Protein AF-A0A0U2J2P8-F1 (afdb_monomer_lite)

Sequence (147 aa):
MSFFNLRGVLIMSKYKKKYKPKTNEERLEEIRTLTGRAKDELKRSVQSSTDIMDYLEFMSKFHKYSYKNQSLIREQYRGTIGAVKSAKQWNKNEGLYIRKGQKAIKIFAPTQYDVYKINGKELSFGQLSKEMQKKAKNNELEELKQK

pLDDT: mean 83.01, std 14.74, range [33.66, 96.62]

Structure (mmCIF, N/CA/C/O backbone):
data_AF-A0A0U2J2P8-F1
#
_entry.id   AF-A0A0U2J2P8-F1
#
loop_
_atom_site.group_PDB
_atom_site.id
_atom_site.type_symbol
_atom_site.label_atom_id
_atom_site.label_alt_id
_atom_site.label_comp_id
_atom_site.label_asym_id
_atom_site.label_entity_id
_atom_site.label_seq_id
_atom_site.pdbx_PDB_ins_code
_atom_site.Cartn_x
_atom_site.Cartn_y
_atom_site.Cartn_z
_atom_site.occupancy
_atom_site.B_iso_or_equiv
_atom_site.auth_seq_id
_atom_site.auth_comp_id
_atom_site.auth_asym_id
_atom_site.auth_atom_id
_atom_site.pdbx_PDB_model_num
ATOM 1 N N . MET A 1 1 ? 17.772 -46.433 -7.323 1.00 33.66 1 MET A N 1
ATOM 2 C CA . MET A 1 1 ? 16.923 -46.253 -6.123 1.00 33.66 1 MET A CA 1
ATOM 3 C C . MET A 1 1 ? 17.475 -45.092 -5.310 1.00 33.66 1 MET A C 1
ATOM 5 O O . MET A 1 1 ? 18.513 -45.247 -4.686 1.00 33.66 1 MET A O 1
ATOM 9 N N . SER A 1 2 ? 16.854 -43.912 -5.395 1.00 37.03 2 SER A N 1
ATOM 10 C CA . SER A 1 2 ? 17.261 -42.742 -4.606 1.00 37.03 2 SER A CA 1
ATOM 11 C C . SER A 1 2 ? 16.432 -42.705 -3.326 1.00 37.03 2 SER A C 1
ATOM 13 O O . SER A 1 2 ? 15.207 -42.580 -3.376 1.00 37.03 2 SER A O 1
ATOM 15 N N . PHE A 1 3 ? 17.091 -42.890 -2.186 1.00 39.59 3 PHE A N 1
ATOM 16 C CA . PHE A 1 3 ? 16.471 -42.822 -0.869 1.00 39.59 3 PHE A CA 1
ATOM 17 C C . PHE A 1 3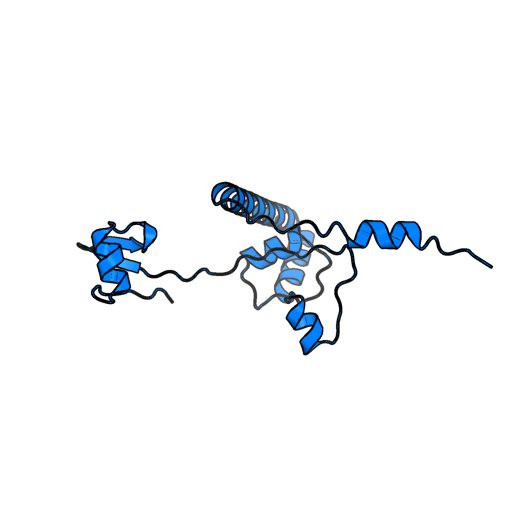 ? 16.126 -41.361 -0.557 1.00 39.59 3 PHE A C 1
ATOM 19 O O . PHE A 1 3 ? 16.971 -40.583 -0.116 1.00 39.59 3 PHE A O 1
ATOM 26 N N . PHE A 1 4 ? 14.870 -40.972 -0.789 1.00 46.16 4 PHE A N 1
ATOM 27 C CA . PHE A 1 4 ? 14.345 -39.700 -0.300 1.00 46.16 4 PHE A CA 1
ATOM 28 C C . PHE A 1 4 ? 14.393 -39.697 1.232 1.00 46.16 4 PHE A C 1
ATOM 30 O O . PHE A 1 4 ? 13.723 -40.481 1.903 1.00 46.16 4 PHE A O 1
ATOM 37 N N . ASN A 1 5 ? 15.212 -38.803 1.784 1.00 41.28 5 ASN A N 1
ATOM 38 C CA . ASN A 1 5 ? 15.406 -38.607 3.214 1.00 41.28 5 ASN A CA 1
ATOM 39 C C . ASN A 1 5 ? 14.124 -38.042 3.867 1.00 41.28 5 ASN A C 1
ATOM 41 O O . ASN A 1 5 ? 13.969 -36.838 4.074 1.00 41.28 5 ASN A O 1
ATOM 45 N N . LEU A 1 6 ? 13.188 -38.939 4.192 1.00 48.72 6 LEU A N 1
ATOM 46 C CA . LEU A 1 6 ? 11.914 -38.660 4.869 1.00 48.72 6 LEU A CA 1
ATOM 47 C C . LEU A 1 6 ? 12.093 -38.088 6.288 1.00 48.72 6 LEU A C 1
ATOM 49 O O . LEU A 1 6 ? 11.187 -37.432 6.804 1.00 48.72 6 LEU A O 1
ATOM 53 N N . ARG A 1 7 ? 13.267 -38.265 6.913 1.00 50.47 7 ARG A N 1
ATOM 54 C CA . ARG A 1 7 ? 13.559 -37.727 8.254 1.00 50.47 7 ARG A CA 1
ATOM 55 C C . ARG A 1 7 ? 13.702 -36.203 8.262 1.00 50.47 7 ARG A C 1
ATOM 57 O O . ARG A 1 7 ? 13.255 -35.569 9.213 1.00 50.47 7 ARG A O 1
ATOM 64 N N . GLY A 1 8 ? 14.241 -35.599 7.200 1.00 43.12 8 GLY A N 1
ATOM 65 C CA . GLY A 1 8 ? 14.370 -34.136 7.100 1.00 43.12 8 GLY A CA 1
ATOM 66 C C . GLY A 1 8 ? 13.030 -33.415 6.898 1.00 43.12 8 GLY A C 1
ATOM 67 O O . GLY A 1 8 ? 12.798 -32.341 7.457 1.00 43.12 8 GLY A O 1
ATOM 68 N N . VAL A 1 9 ? 12.109 -34.032 6.150 1.00 50.75 9 VAL A N 1
ATOM 69 C CA . VAL A 1 9 ? 10.770 -33.477 5.875 1.00 50.75 9 VAL A CA 1
ATOM 70 C C . VAL A 1 9 ? 9.903 -33.465 7.140 1.00 50.75 9 VAL A C 1
ATOM 72 O O . VAL A 1 9 ? 9.176 -32.498 7.382 1.00 50.75 9 VAL A O 1
ATOM 75 N N . LEU A 1 10 ? 10.022 -34.496 7.984 1.00 44.81 10 LEU A N 1
ATOM 76 C CA . LEU A 1 10 ? 9.233 -34.622 9.213 1.00 44.81 10 LEU A CA 1
ATOM 77 C C . LEU A 1 10 ? 9.609 -33.578 10.283 1.00 44.81 10 LEU A C 1
ATOM 79 O O . LEU A 1 10 ? 8.742 -33.134 11.035 1.00 44.81 10 LEU A O 1
ATOM 83 N N . ILE A 1 11 ? 10.877 -33.149 10.333 1.00 49.72 11 ILE A N 1
ATOM 84 C CA . ILE A 1 11 ? 11.360 -32.170 11.322 1.00 49.72 11 ILE A CA 1
ATOM 85 C C . ILE A 1 11 ? 10.875 -30.752 10.978 1.00 49.72 11 ILE A C 1
ATOM 87 O O . ILE A 1 11 ? 10.415 -30.031 11.861 1.00 49.72 11 ILE A O 1
ATOM 91 N N . MET A 1 12 ? 10.876 -30.358 9.698 1.00 47.44 12 MET A N 1
ATOM 92 C CA . MET A 1 12 ? 10.462 -29.005 9.282 1.00 47.44 12 MET A CA 1
ATOM 93 C C . MET A 1 12 ? 8.952 -28.736 9.416 1.00 47.44 12 MET A C 1
ATOM 95 O O . MET A 1 12 ? 8.543 -27.584 9.555 1.00 47.44 12 MET A O 1
ATOM 99 N N . SER A 1 13 ? 8.121 -29.783 9.409 1.00 49.06 13 SER A N 1
ATOM 100 C CA . SER A 1 13 ? 6.662 -29.696 9.590 1.00 49.06 13 SER A CA 1
ATOM 101 C C . SER A 1 13 ? 6.258 -29.199 10.991 1.00 49.06 13 SER A C 1
ATOM 103 O O . SER A 1 13 ? 5.282 -28.460 11.137 1.00 49.06 13 SER A O 1
ATOM 105 N N . LYS A 1 14 ? 7.043 -29.537 12.027 1.00 52.69 14 LYS A N 1
ATOM 106 C CA . LYS A 1 14 ? 6.727 -29.219 13.433 1.00 52.69 14 LYS A CA 1
ATOM 107 C C . LYS A 1 14 ? 7.009 -27.766 13.840 1.00 52.69 14 LYS A C 1
ATOM 109 O O . LYS A 1 14 ? 6.430 -27.298 14.816 1.00 52.69 14 LYS A O 1
ATOM 114 N N . TYR A 1 15 ? 7.825 -27.018 13.093 1.00 57.50 15 TYR A N 1
ATOM 115 C CA . TYR A 1 15 ? 8.225 -25.646 13.446 1.00 57.50 15 TYR A CA 1
ATOM 116 C C . TYR A 1 15 ? 7.504 -24.588 12.602 1.00 57.50 15 TYR A C 1
ATOM 118 O O . TYR A 1 15 ? 8.113 -23.768 11.913 1.00 57.50 15 TYR A O 1
ATOM 126 N N . LYS A 1 16 ? 6.169 -24.568 12.657 1.00 62.41 16 LYS A N 1
ATOM 127 C CA . LYS A 1 16 ? 5.378 -23.492 12.045 1.00 62.41 16 LYS A CA 1
ATOM 128 C C . LYS A 1 16 ? 5.446 -22.254 12.948 1.00 62.41 16 LYS A C 1
ATOM 130 O O . LYS A 1 16 ? 4.711 -22.144 13.925 1.00 62.41 16 LYS A O 1
ATOM 135 N N . LYS A 1 17 ? 6.376 -21.335 12.657 1.00 68.31 17 LYS A N 1
ATOM 136 C CA . LYS A 1 17 ? 6.601 -20.104 13.439 1.00 68.31 17 LYS A CA 1
ATOM 137 C C . LYS A 1 17 ? 5.283 -19.324 13.580 1.00 68.31 17 LYS A C 1
ATOM 139 O O . LYS A 1 17 ? 4.716 -18.878 12.584 1.00 68.31 17 LYS A O 1
ATOM 144 N N . LYS A 1 18 ? 4.782 -19.191 14.814 1.00 77.12 18 LYS A N 1
ATOM 145 C CA . LYS A 1 18 ? 3.535 -18.471 15.119 1.00 77.12 18 LYS A CA 1
ATOM 146 C C . LYS A 1 18 ? 3.692 -16.998 14.724 1.00 77.12 18 LYS A C 1
ATOM 148 O O . LYS A 1 18 ? 4.709 -16.382 15.048 1.00 77.12 18 LYS A O 1
ATOM 153 N N . TYR A 1 19 ? 2.711 -16.449 14.006 1.00 82.25 19 TYR A N 1
ATOM 154 C CA . TYR A 1 19 ? 2.730 -15.046 13.589 1.00 82.25 19 TYR A CA 1
ATOM 155 C C . TYR A 1 19 ? 2.724 -14.139 14.823 1.00 82.25 19 TYR A C 1
ATOM 157 O O . TYR A 1 19 ? 1.845 -14.259 15.677 1.00 82.25 19 TYR A O 1
ATOM 165 N N . LYS A 1 20 ? 3.713 -13.247 14.916 1.00 87.88 20 LYS A N 1
ATOM 166 C CA . LYS A 1 20 ? 3.759 -12.194 15.931 1.00 87.88 20 LYS A CA 1
ATOM 167 C C . LYS A 1 20 ? 3.238 -10.901 15.296 1.00 87.88 20 LYS A C 1
ATOM 169 O O . LYS A 1 20 ? 3.812 -10.480 14.288 1.00 87.88 20 LYS A O 1
ATOM 174 N N . PRO A 1 21 ? 2.155 -10.301 15.818 1.00 88.44 21 PRO A N 1
ATOM 175 C CA . PRO A 1 21 ? 1.678 -9.024 15.311 1.00 88.44 21 PRO A CA 1
ATOM 176 C C . PRO A 1 21 ? 2.704 -7.935 15.624 1.00 88.44 21 PRO A C 1
ATOM 178 O O . PRO A 1 21 ? 3.334 -7.955 16.678 1.00 88.44 21 PRO A O 1
ATOM 181 N N . LYS A 1 22 ? 2.851 -6.984 14.702 1.00 89.75 22 LYS A N 1
ATOM 182 C CA . LYS A 1 22 ? 3.726 -5.824 14.889 1.00 89.75 22 LYS A CA 1
ATOM 183 C C . LYS A 1 22 ? 3.188 -4.885 15.965 1.00 89.75 22 LYS A C 1
ATOM 185 O O . LYS A 1 22 ? 1.967 -4.795 16.151 1.00 89.75 22 LYS A O 1
ATOM 190 N N . THR A 1 23 ? 4.079 -4.156 16.624 1.00 94.38 23 THR A N 1
ATOM 191 C CA . THR A 1 23 ? 3.714 -3.038 17.503 1.00 94.38 23 THR A CA 1
ATOM 192 C C . THR A 1 23 ? 3.281 -1.819 16.680 1.00 94.38 23 THR A C 1
ATOM 194 O O . THR A 1 23 ? 3.438 -1.776 15.456 1.00 94.38 23 THR A O 1
ATOM 197 N N . ASN A 1 24 ? 2.688 -0.816 17.330 1.00 90.31 24 ASN A N 1
ATOM 198 C CA . ASN A 1 24 ? 2.297 0.421 16.645 1.00 90.31 24 ASN A CA 1
ATOM 199 C C . ASN A 1 24 ? 3.514 1.212 16.147 1.00 90.31 24 ASN A C 1
ATOM 201 O O . ASN A 1 24 ? 3.471 1.757 15.048 1.00 90.31 24 ASN A O 1
ATOM 205 N N . GLU A 1 25 ? 4.606 1.207 16.909 1.00 93.50 25 GLU A N 1
ATOM 206 C CA . GLU A 1 25 ? 5.872 1.844 16.536 1.00 93.50 25 GLU A CA 1
ATOM 207 C C . GLU A 1 25 ? 6.494 1.174 15.308 1.00 93.50 25 GLU A C 1
ATOM 209 O O . GLU A 1 25 ? 6.829 1.851 14.339 1.00 93.50 25 GLU A O 1
ATOM 214 N N . GLU A 1 26 ? 6.545 -0.162 15.283 1.00 94.94 26 GLU A N 1
ATOM 215 C CA . GLU A 1 26 ? 7.041 -0.920 14.128 1.00 94.94 26 GLU A CA 1
ATOM 216 C C . GLU A 1 26 ? 6.204 -0.668 12.866 1.00 94.94 26 GLU A C 1
ATOM 218 O O . GLU A 1 26 ? 6.746 -0.567 11.764 1.00 94.94 26 GLU A O 1
ATOM 223 N N . ARG A 1 27 ? 4.873 -0.558 13.006 1.00 91.75 27 ARG A N 1
ATOM 224 C CA . ARG A 1 27 ? 3.990 -0.199 11.883 1.00 91.75 27 ARG A CA 1
ATOM 225 C C . ARG A 1 27 ? 4.266 1.214 11.384 1.00 91.75 27 ARG A C 1
ATOM 227 O O . ARG A 1 27 ? 4.300 1.425 10.174 1.00 91.75 27 ARG A O 1
ATOM 234 N N . LEU A 1 28 ? 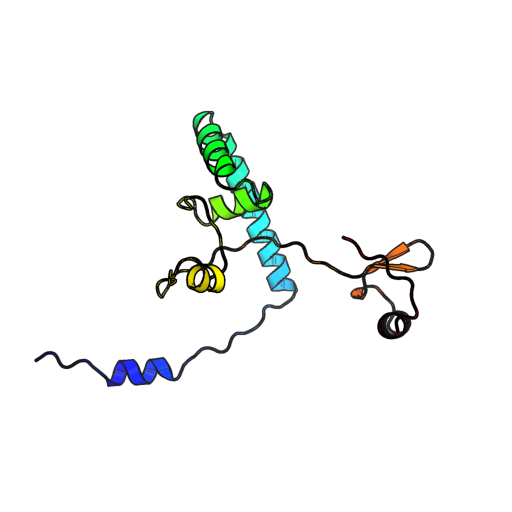4.443 2.173 12.291 1.00 93.50 28 LEU A N 1
ATOM 235 C CA . LEU A 1 28 ? 4.721 3.560 11.928 1.00 93.50 28 LEU A CA 1
ATOM 236 C C . LEU A 1 28 ? 6.053 3.672 11.180 1.00 93.50 28 LEU A C 1
ATOM 238 O O . LEU A 1 28 ? 6.120 4.329 10.142 1.00 93.50 28 LEU A O 1
ATOM 242 N N . GLU A 1 29 ? 7.084 2.986 11.665 1.00 96.25 29 GLU A N 1
ATOM 243 C CA . GLU A 1 29 ? 8.397 2.979 11.027 1.00 96.25 29 GLU A CA 1
ATOM 244 C C . GLU A 1 29 ? 8.371 2.298 9.654 1.00 96.25 29 GLU A C 1
ATOM 246 O O . GLU A 1 29 ? 8.959 2.781 8.684 1.00 96.25 29 GLU A O 1
ATOM 251 N N . GLU A 1 30 ? 7.595 1.224 9.516 1.00 94.44 30 GLU A N 1
ATOM 252 C CA . GLU A 1 30 ? 7.343 0.600 8.222 1.00 94.44 30 GLU A CA 1
ATOM 253 C C . GLU A 1 30 ? 6.636 1.554 7.251 1.00 94.44 30 GLU A C 1
ATOM 255 O O . GLU A 1 30 ? 7.049 1.658 6.096 1.00 94.44 30 GLU A O 1
ATOM 260 N N . ILE A 1 31 ? 5.609 2.283 7.700 1.00 94.44 31 ILE A N 1
ATOM 261 C CA . ILE A 1 31 ? 4.915 3.278 6.870 1.00 94.44 31 ILE A CA 1
ATOM 262 C C . ILE A 1 31 ? 5.888 4.371 6.421 1.00 94.44 31 ILE A C 1
ATOM 264 O O . ILE A 1 31 ? 5.903 4.722 5.237 1.00 94.44 31 ILE A O 1
ATOM 268 N N . ARG A 1 32 ? 6.725 4.883 7.332 1.00 95.75 32 ARG A N 1
ATOM 269 C CA . ARG A 1 32 ? 7.755 5.885 7.016 1.00 95.75 32 ARG A CA 1
ATOM 270 C C . ARG A 1 32 ? 8.734 5.363 5.974 1.00 95.75 32 ARG A C 1
ATOM 272 O O . ARG A 1 32 ? 8.951 6.028 4.962 1.00 95.75 32 ARG A O 1
ATOM 279 N N . THR A 1 33 ? 9.236 4.147 6.169 1.00 96.62 33 THR A N 1
ATOM 280 C CA . THR A 1 33 ? 10.159 3.485 5.241 1.00 96.62 33 THR A CA 1
ATOM 281 C C . THR A 1 33 ? 9.539 3.321 3.852 1.00 96.62 33 THR A C 1
ATOM 283 O O . THR A 1 33 ? 10.151 3.697 2.853 1.00 96.62 33 THR A O 1
ATOM 286 N N . LEU A 1 34 ? 8.313 2.792 3.765 1.00 96.00 34 LEU A N 1
ATOM 287 C CA . LEU A 1 34 ? 7.616 2.596 2.488 1.00 96.00 34 LEU A CA 1
ATOM 288 C C . LEU A 1 34 ? 7.343 3.925 1.781 1.00 96.00 34 LEU A C 1
ATOM 290 O O . LEU A 1 34 ? 7.486 4.028 0.565 1.00 96.00 34 LEU A O 1
ATOM 294 N N . THR A 1 35 ? 6.987 4.955 2.547 1.00 95.44 35 THR A N 1
ATOM 295 C CA . THR A 1 35 ? 6.766 6.302 2.014 1.00 95.44 35 THR A CA 1
ATOM 296 C C . THR A 1 35 ? 8.061 6.901 1.469 1.00 95.44 35 THR A C 1
ATOM 298 O O . THR A 1 35 ? 8.044 7.501 0.397 1.00 95.44 35 THR A O 1
ATOM 301 N N . GLY A 1 36 ? 9.183 6.729 2.176 1.00 96.00 36 GLY A N 1
ATOM 302 C CA . GLY A 1 36 ? 10.504 7.161 1.717 1.00 96.00 36 GLY A CA 1
ATOM 303 C C . GLY A 1 36 ? 10.889 6.501 0.396 1.00 96.00 36 GLY A C 1
ATOM 304 O O . GLY A 1 36 ? 11.160 7.191 -0.581 1.00 96.00 36 GLY A O 1
ATOM 305 N N . ARG A 1 37 ? 10.771 5.173 0.322 1.00 93.88 37 ARG A N 1
ATOM 306 C CA . ARG A 1 37 ? 11.051 4.401 -0.897 1.00 93.88 37 ARG A CA 1
ATOM 307 C C . ARG A 1 37 ? 10.209 4.834 -2.094 1.00 93.88 37 ARG A C 1
ATOM 309 O O . ARG A 1 37 ? 10.745 5.041 -3.178 1.00 93.88 37 ARG A O 1
ATOM 316 N N . ALA A 1 38 ? 8.907 5.041 -1.891 1.00 93.69 38 ALA A N 1
ATOM 317 C CA . ALA A 1 38 ? 8.023 5.530 -2.946 1.00 93.69 38 ALA A CA 1
ATOM 318 C C . ALA A 1 38 ? 8.447 6.920 -3.465 1.00 93.69 38 ALA A C 1
ATOM 320 O O . ALA A 1 38 ? 8.393 7.171 -4.668 1.00 93.69 38 ALA A O 1
ATOM 321 N N . LYS A 1 39 ? 8.904 7.816 -2.576 1.00 94.62 39 LYS A N 1
ATOM 322 C CA . LYS A 1 39 ? 9.446 9.131 -2.965 1.00 94.62 39 LYS A CA 1
ATOM 323 C C . LYS A 1 39 ? 10.761 9.009 -3.730 1.00 94.62 39 LYS A C 1
ATOM 325 O O . LYS A 1 39 ? 10.963 9.739 -4.695 1.00 94.62 39 LYS A O 1
ATOM 330 N N . ASP A 1 40 ? 11.645 8.113 -3.311 1.00 93.81 40 ASP A N 1
ATOM 331 C CA . ASP A 1 40 ? 12.923 7.901 -3.991 1.00 93.81 40 ASP A CA 1
ATOM 332 C C . ASP A 1 40 ? 12.721 7.334 -5.396 1.00 93.81 40 ASP A C 1
ATOM 334 O O . ASP A 1 40 ? 13.385 7.767 -6.336 1.00 93.81 40 ASP A O 1
ATOM 338 N N . GLU A 1 41 ? 11.760 6.427 -5.573 1.00 92.06 41 GLU A N 1
ATOM 339 C CA . GLU A 1 41 ? 11.390 5.937 -6.900 1.00 92.06 41 GLU A CA 1
ATOM 340 C C . GLU A 1 41 ? 10.852 7.055 -7.793 1.00 92.06 41 GLU A C 1
ATOM 342 O O . GLU A 1 41 ? 11.232 7.135 -8.962 1.00 92.06 41 GLU A O 1
ATOM 347 N N . LEU A 1 42 ? 10.033 7.959 -7.248 1.00 91.62 42 LEU A N 1
ATOM 348 C CA . LEU A 1 42 ? 9.560 9.123 -7.993 1.00 91.62 42 LEU A CA 1
ATOM 349 C C . LEU A 1 42 ? 10.728 10.007 -8.449 1.00 91.62 42 LEU A C 1
ATOM 351 O O . LEU A 1 42 ? 10.774 10.385 -9.612 1.00 91.62 42 LEU A O 1
ATOM 355 N N . LYS A 1 43 ? 11.697 10.286 -7.566 1.00 93.44 43 LYS A N 1
ATOM 356 C CA . LYS A 1 43 ? 12.891 11.077 -7.911 1.00 93.44 43 LYS A CA 1
ATOM 357 C C . LYS A 1 43 ? 13.706 10.440 -9.034 1.00 93.44 43 LYS A C 1
ATOM 359 O O . LYS A 1 43 ? 14.161 11.156 -9.916 1.00 93.44 43 LYS A O 1
ATOM 364 N N . ARG A 1 44 ? 13.886 9.115 -9.012 1.00 91.44 44 ARG A N 1
ATOM 365 C CA . ARG A 1 44 ? 14.594 8.379 -10.078 1.00 91.44 44 ARG A CA 1
ATOM 366 C C . ARG A 1 44 ? 13.833 8.421 -11.400 1.00 91.44 44 ARG A C 1
ATOM 368 O O . ARG A 1 44 ? 14.435 8.552 -12.451 1.00 91.44 44 ARG A O 1
ATOM 375 N N . SER A 1 45 ? 12.509 8.354 -11.331 1.00 89.38 45 SER A N 1
ATOM 376 C CA . SER A 1 45 ? 11.629 8.290 -12.501 1.00 89.38 45 SER A CA 1
ATOM 377 C C . SER A 1 45 ? 11.496 9.614 -13.264 1.00 89.38 45 SER A C 1
ATOM 379 O O . SER A 1 45 ? 10.836 9.651 -14.293 1.00 89.38 45 SER A O 1
ATOM 381 N N . VAL A 1 46 ? 12.083 10.707 -12.763 1.00 91.00 46 VAL A N 1
ATOM 382 C CA . VAL A 1 46 ? 12.012 12.042 -13.386 1.00 91.00 46 VAL A CA 1
ATOM 383 C C . VAL A 1 46 ? 13.384 12.600 -13.777 1.00 91.00 46 VAL A C 1
ATOM 385 O O . VAL A 1 46 ? 13.508 13.796 -14.022 1.00 91.00 46 VAL A O 1
ATOM 388 N N . GLN A 1 47 ? 14.426 11.761 -13.810 1.00 93.75 47 GLN A N 1
ATOM 389 C CA . GLN A 1 47 ? 15.796 12.204 -14.108 1.00 93.75 47 GLN A CA 1
ATOM 390 C C . GLN A 1 47 ? 16.042 12.457 -15.599 1.00 93.75 47 GLN A C 1
ATOM 392 O O . GLN A 1 47 ? 16.846 13.320 -15.945 1.00 93.75 47 GLN A O 1
ATOM 397 N N . SER A 1 48 ? 15.350 11.737 -16.481 1.00 95.75 48 SER A N 1
ATOM 398 C CA . SER A 1 48 ? 15.493 11.861 -17.931 1.00 95.75 48 SER A CA 1
ATOM 399 C C . SER A 1 48 ? 14.152 11.689 -18.646 1.00 95.75 48 SER A C 1
ATOM 401 O O . SER A 1 48 ? 13.193 11.158 -18.084 1.00 95.75 48 SER A O 1
ATOM 403 N N . SER A 1 49 ? 14.080 12.103 -19.914 1.00 94.12 49 SER A N 1
ATOM 404 C CA . SER A 1 49 ? 12.874 11.908 -20.731 1.00 94.12 49 SER A CA 1
ATOM 405 C C . SER A 1 49 ? 12.503 10.429 -20.887 1.00 94.12 49 SER A C 1
ATOM 407 O O . SER A 1 49 ? 11.319 10.108 -20.957 1.00 94.12 49 SER A O 1
ATOM 409 N N . THR A 1 50 ? 13.491 9.533 -20.939 1.00 94.50 50 THR A N 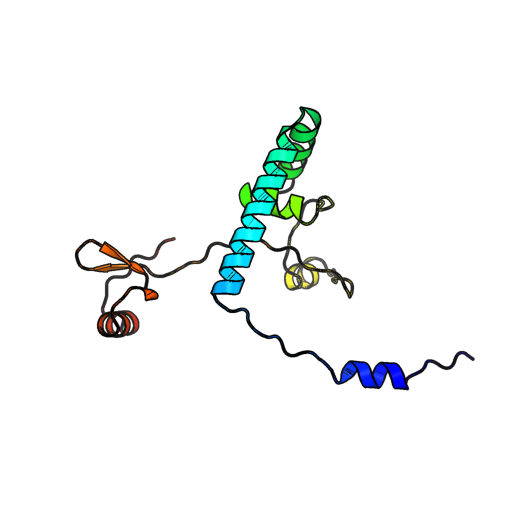1
ATOM 410 C CA . THR A 1 50 ? 13.266 8.084 -21.020 1.00 94.50 50 THR A CA 1
ATOM 411 C C . THR A 1 50 ? 12.701 7.541 -19.713 1.00 94.50 50 THR A C 1
ATOM 413 O O . THR A 1 50 ? 11.713 6.817 -19.742 1.00 94.50 50 THR A O 1
ATOM 416 N N . ASP A 1 51 ? 13.234 7.971 -18.563 1.00 92.06 51 ASP A N 1
ATOM 417 C CA . ASP A 1 51 ? 12.718 7.546 -17.253 1.00 92.06 51 ASP A CA 1
ATOM 418 C C . ASP A 1 51 ? 11.269 7.992 -17.040 1.00 92.06 51 ASP A C 1
ATOM 420 O O . ASP A 1 51 ? 10.448 7.236 -16.511 1.00 92.06 51 ASP A O 1
ATOM 424 N N . ILE A 1 52 ? 10.951 9.213 -17.483 1.00 94.00 52 ILE A N 1
ATOM 425 C CA . ILE A 1 52 ? 9.595 9.761 -17.425 1.00 94.00 52 ILE A CA 1
ATOM 426 C C . ILE A 1 52 ? 8.662 8.923 -18.296 1.00 94.00 52 ILE A C 1
ATOM 428 O O . ILE A 1 52 ? 7.581 8.553 -17.838 1.00 94.00 52 ILE A O 1
ATOM 432 N N . MET A 1 53 ? 9.074 8.594 -19.522 1.00 94.25 53 MET A N 1
ATOM 433 C CA . MET A 1 53 ? 8.266 7.782 -20.430 1.00 94.25 53 MET A CA 1
ATOM 434 C C . MET A 1 53 ? 7.998 6.389 -19.846 1.00 94.25 53 MET A C 1
ATOM 436 O O . MET A 1 53 ? 6.841 5.978 -19.759 1.00 94.25 53 MET A O 1
ATOM 440 N N . ASP A 1 54 ? 9.034 5.714 -19.344 1.00 91.38 54 ASP A N 1
A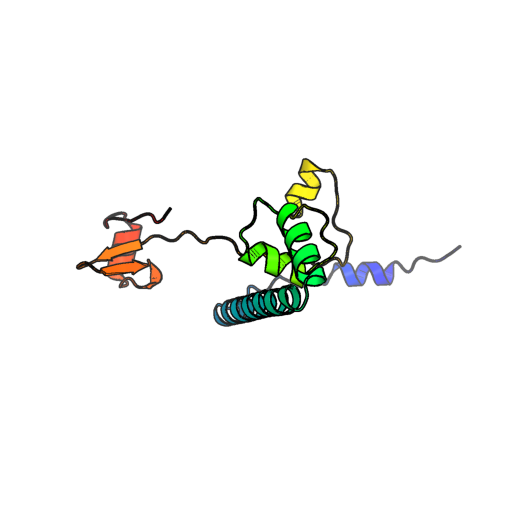TOM 441 C CA . ASP A 1 54 ? 8.921 4.401 -18.699 1.00 91.38 54 ASP A CA 1
ATOM 442 C C . ASP A 1 54 ? 8.000 4.438 -17.471 1.00 91.38 54 ASP A C 1
ATOM 444 O O . ASP A 1 54 ? 7.279 3.482 -17.161 1.00 91.38 54 ASP A O 1
ATOM 448 N N . TYR A 1 55 ? 8.035 5.537 -16.717 1.00 91.94 55 TYR A N 1
ATOM 449 C CA . TYR A 1 55 ? 7.175 5.722 -15.558 1.00 91.94 55 TYR A CA 1
ATOM 450 C C . TYR A 1 55 ? 5.719 5.966 -15.954 1.00 91.94 55 TYR A C 1
ATOM 452 O O . TYR A 1 55 ? 4.823 5.343 -15.383 1.00 91.94 55 TYR A O 1
ATOM 460 N N . LEU A 1 56 ? 5.468 6.810 -16.956 1.00 92.19 56 LEU A N 1
ATOM 461 C CA . LEU A 1 56 ? 4.126 7.051 -17.487 1.00 92.19 56 LEU A CA 1
ATOM 462 C C . LEU A 1 56 ? 3.525 5.782 -18.099 1.00 92.19 56 LEU A C 1
ATOM 464 O O . LEU A 1 56 ? 2.357 5.473 -17.848 1.00 92.19 56 LEU A O 1
ATOM 468 N N . GLU A 1 57 ? 4.326 4.995 -18.821 1.00 91.06 57 GLU A N 1
ATOM 469 C CA . GLU A 1 57 ? 3.897 3.700 -19.345 1.00 91.06 57 GLU A CA 1
ATOM 470 C C . GLU A 1 57 ? 3.486 2.764 -18.202 1.00 91.06 57 GLU A C 1
ATOM 472 O O . GLU A 1 57 ? 2.426 2.133 -18.255 1.00 91.06 57 GLU A O 1
ATOM 477 N N . PHE A 1 58 ? 4.265 2.718 -17.119 1.00 91.69 58 PHE A N 1
ATOM 478 C CA . PHE A 1 58 ? 3.890 1.966 -15.926 1.00 91.69 58 PHE A CA 1
ATOM 479 C C . PHE A 1 58 ? 2.576 2.477 -15.310 1.00 91.69 58 PHE A C 1
ATOM 481 O O . PHE A 1 58 ? 1.683 1.677 -15.025 1.00 91.69 58 PHE A O 1
ATOM 488 N N . MET A 1 59 ? 2.419 3.792 -15.128 1.00 90.56 59 MET A N 1
ATOM 489 C CA . MET A 1 59 ? 1.204 4.380 -14.546 1.00 90.56 59 MET A CA 1
ATOM 490 C C . MET A 1 59 ? -0.047 4.049 -15.370 1.00 90.56 59 MET A C 1
ATOM 492 O O . MET A 1 59 ? -1.099 3.765 -14.789 1.00 90.56 59 MET A O 1
ATOM 496 N N . SER A 1 60 ? 0.073 3.999 -16.702 1.00 90.62 60 SER A N 1
ATOM 497 C CA . SER A 1 60 ? -1.034 3.654 -17.606 1.00 90.62 60 SER A CA 1
ATOM 498 C C . SER A 1 60 ? -1.628 2.262 -17.324 1.00 90.62 60 SER A C 1
ATOM 500 O O . SER A 1 60 ? -2.844 2.065 -17.395 1.00 90.62 60 SER A O 1
ATOM 502 N N . LYS A 1 61 ? -0.793 1.305 -16.892 1.00 89.31 61 LYS A N 1
ATOM 503 C CA . LYS A 1 61 ? -1.195 -0.077 -16.576 1.00 89.31 61 LYS A CA 1
ATOM 504 C C . LYS A 1 61 ? -1.952 -0.181 -15.244 1.00 89.31 61 LYS A C 1
ATOM 506 O O . LYS A 1 61 ? -2.725 -1.116 -15.049 1.00 89.31 61 LYS A O 1
ATOM 511 N N . PHE A 1 62 ? -1.787 0.784 -14.333 1.00 89.25 62 PHE A N 1
ATOM 512 C CA . PHE A 1 62 ? -2.325 0.753 -12.963 1.00 89.25 62 PHE A CA 1
ATOM 513 C C . PHE A 1 62 ? -3.349 1.862 -12.671 1.00 89.25 62 PHE A C 1
ATOM 515 O O . PHE A 1 62 ? -3.388 2.401 -11.564 1.00 89.25 62 PHE A O 1
ATOM 522 N N . HIS A 1 63 ? -4.237 2.163 -13.621 1.00 84.31 63 HIS A N 1
ATOM 523 C CA . HIS A 1 63 ? -5.222 3.257 -13.538 1.00 84.31 63 HIS A CA 1
ATOM 524 C C . HIS A 1 63 ? -6.179 3.216 -12.323 1.00 84.31 63 HIS A C 1
ATOM 526 O O . HIS A 1 63 ? -6.758 4.237 -11.969 1.00 84.31 63 HIS A O 1
ATOM 532 N N . LYS A 1 64 ? -6.349 2.064 -11.656 1.00 89.00 64 LYS A N 1
ATOM 533 C CA . LYS A 1 64 ? -7.197 1.923 -10.448 1.00 89.00 64 LYS A CA 1
ATOM 534 C C . LYS A 1 64 ? -6.484 2.255 -9.135 1.00 89.00 64 LYS A C 1
ATOM 536 O O . LYS A 1 64 ? -7.119 2.269 -8.083 1.00 89.00 64 LYS A O 1
ATOM 541 N N . TYR A 1 65 ? -5.173 2.466 -9.172 1.00 90.62 65 TYR A N 1
ATOM 542 C CA . TYR A 1 65 ? -4.376 2.780 -7.992 1.00 90.62 65 TYR A CA 1
ATOM 543 C C . TYR A 1 65 ? -4.020 4.259 -7.950 1.00 90.62 65 TYR A C 1
ATOM 545 O O . TYR A 1 65 ? -3.810 4.890 -8.980 1.00 90.62 65 TYR A O 1
ATOM 553 N N . SER A 1 66 ? -3.907 4.809 -6.741 1.00 91.38 66 SER A N 1
ATOM 554 C CA . SER A 1 66 ? -3.389 6.164 -6.553 1.00 91.38 66 SER A CA 1
ATOM 555 C C . SER A 1 66 ? -1.933 6.255 -7.010 1.00 91.38 66 SER A C 1
ATOM 557 O O . SER A 1 66 ? -1.186 5.281 -6.901 1.00 91.38 66 SER A O 1
ATOM 559 N N . TYR A 1 67 ? -1.497 7.443 -7.428 1.00 89.50 67 TYR A N 1
ATOM 560 C CA . TYR A 1 67 ? -0.107 7.688 -7.830 1.00 89.50 67 TYR A CA 1
ATOM 561 C C . TYR A 1 67 ? 0.903 7.237 -6.758 1.00 89.50 67 TYR A C 1
ATOM 563 O O . TYR A 1 67 ? 1.908 6.614 -7.077 1.00 89.50 67 TYR A O 1
ATOM 571 N N . LYS A 1 68 ? 0.593 7.450 -5.467 1.00 91.56 68 LYS A N 1
ATOM 572 C CA . LYS A 1 68 ? 1.428 6.993 -4.340 1.00 91.56 68 LYS A CA 1
ATOM 573 C C . LYS A 1 68 ? 1.600 5.474 -4.344 1.00 91.56 68 LYS A C 1
ATOM 575 O O . LYS A 1 68 ? 2.705 4.972 -4.154 1.00 91.56 68 LYS A O 1
ATOM 580 N N . ASN A 1 69 ? 0.504 4.744 -4.553 1.00 93.75 69 ASN A N 1
ATOM 581 C CA . ASN A 1 69 ? 0.533 3.288 -4.630 1.00 93.75 69 ASN A CA 1
ATOM 582 C C . ASN A 1 69 ? 1.221 2.805 -5.907 1.00 93.75 69 ASN A C 1
ATOM 584 O O . ASN A 1 69 ? 1.952 1.827 -5.844 1.00 93.75 69 ASN A O 1
ATOM 588 N N . GLN A 1 70 ? 1.052 3.495 -7.035 1.00 93.19 70 GLN A N 1
ATOM 589 C CA . GLN A 1 70 ? 1.767 3.179 -8.272 1.00 93.19 70 GLN A CA 1
ATOM 590 C C . GLN A 1 70 ? 3.287 3.291 -8.076 1.00 93.19 70 GLN A C 1
ATOM 592 O O . GLN A 1 70 ? 3.997 2.324 -8.350 1.00 93.19 70 GLN A O 1
ATOM 597 N N . SER A 1 71 ? 3.790 4.395 -7.506 1.00 93.12 71 SER A N 1
ATOM 598 C CA . SER A 1 71 ? 5.225 4.546 -7.213 1.00 93.12 71 SER A CA 1
ATOM 599 C C . SER A 1 71 ? 5.732 3.458 -6.260 1.00 93.12 71 SER A C 1
ATOM 601 O O . SER A 1 71 ? 6.790 2.878 -6.486 1.00 93.12 71 SER A O 1
ATOM 603 N N . LEU A 1 72 ? 4.959 3.129 -5.218 1.00 95.00 72 LEU A N 1
ATOM 604 C CA . LEU A 1 72 ? 5.321 2.084 -4.257 1.00 95.00 72 LEU A CA 1
ATOM 605 C C . LEU A 1 72 ? 5.326 0.671 -4.875 1.00 95.00 72 LEU A C 1
ATOM 607 O O . LEU A 1 72 ? 6.165 -0.158 -4.519 1.00 95.00 72 LEU A O 1
ATOM 611 N N . ILE A 1 73 ? 4.390 0.364 -5.776 1.00 94.00 73 ILE A N 1
ATOM 612 C CA . ILE A 1 73 ? 4.371 -0.918 -6.495 1.00 94.00 73 ILE A CA 1
ATOM 613 C C . ILE A 1 73 ? 5.603 -1.010 -7.394 1.00 94.00 73 ILE A C 1
ATOM 615 O O . ILE A 1 73 ? 6.296 -2.025 -7.355 1.00 94.00 73 ILE A O 1
ATOM 619 N N . ARG A 1 74 ? 5.902 0.051 -8.155 1.00 92.31 74 ARG A N 1
ATOM 620 C CA . ARG A 1 74 ? 7.060 0.090 -9.055 1.00 92.31 74 ARG A CA 1
ATOM 621 C C . ARG A 1 74 ? 8.374 -0.083 -8.297 1.00 92.31 74 ARG A C 1
ATOM 623 O O . ARG A 1 74 ? 9.209 -0.870 -8.727 1.00 92.31 74 ARG A O 1
ATOM 630 N N . GLU A 1 75 ? 8.522 0.582 -7.150 1.00 93.50 75 GLU A N 1
ATOM 631 C CA . GLU A 1 75 ? 9.710 0.457 -6.296 1.00 93.50 75 GLU A CA 1
ATOM 632 C C . GLU A 1 75 ? 9.928 -0.980 -5.810 1.00 93.50 75 GLU A C 1
ATOM 634 O O . GLU A 1 75 ? 11.043 -1.492 -5.876 1.00 93.50 75 GLU A O 1
ATOM 639 N N . GLN A 1 76 ? 8.863 -1.657 -5.370 1.00 93.38 76 GLN A N 1
ATOM 640 C CA . GLN A 1 76 ? 8.959 -3.023 -4.852 1.00 93.38 76 GLN A CA 1
ATOM 641 C C . GLN A 1 76 ? 9.087 -4.077 -5.956 1.00 93.38 76 GLN A C 1
ATOM 643 O O . GLN A 1 76 ? 9.706 -5.121 -5.737 1.00 93.38 76 GLN A O 1
ATOM 648 N N . TYR A 1 77 ? 8.462 -3.853 -7.115 1.00 89.44 77 TYR A N 1
ATOM 649 C CA . TYR A 1 77 ? 8.469 -4.799 -8.224 1.00 89.44 77 TYR A CA 1
ATOM 650 C C . TYR A 1 77 ? 8.242 -4.110 -9.578 1.00 89.44 77 TYR A C 1
ATOM 652 O O . TYR A 1 77 ? 7.120 -3.993 -10.077 1.00 89.44 77 TYR A O 1
ATOM 660 N N . ARG A 1 78 ? 9.340 -3.721 -10.236 1.00 81.94 78 ARG A N 1
ATOM 661 C CA . ARG A 1 78 ? 9.308 -3.116 -11.581 1.00 81.94 78 ARG A CA 1
ATOM 662 C C . ARG A 1 78 ? 8.739 -4.037 -12.660 1.00 81.94 78 ARG A C 1
ATOM 664 O O . ARG A 1 78 ? 8.144 -3.555 -13.612 1.00 81.94 78 ARG A O 1
ATOM 671 N N . GLY A 1 79 ? 8.859 -5.354 -12.481 1.00 80.25 79 GLY A N 1
ATOM 672 C CA . GLY A 1 79 ? 8.324 -6.356 -13.408 1.00 80.25 79 GLY A CA 1
ATOM 673 C C . GLY A 1 79 ? 6.802 -6.539 -13.356 1.00 80.25 79 GLY A C 1
ATOM 674 O O . GLY A 1 79 ? 6.297 -7.485 -13.954 1.00 80.25 79 GLY A O 1
ATOM 675 N N . THR A 1 80 ? 6.052 -5.705 -12.622 1.00 74.62 80 THR A N 1
ATOM 676 C CA . THR A 1 80 ? 4.593 -5.865 -12.526 1.00 74.62 80 THR A CA 1
ATOM 677 C C . THR A 1 80 ? 3.921 -5.488 -13.850 1.00 74.62 80 THR A C 1
ATOM 679 O O . THR A 1 80 ? 4.004 -4.346 -14.288 1.00 74.62 80 THR A O 1
ATOM 682 N N . ILE A 1 81 ? 3.203 -6.433 -14.464 1.00 70.50 81 ILE A N 1
ATOM 683 C CA . ILE A 1 81 ? 2.710 -6.298 -15.851 1.00 70.50 81 ILE A CA 1
ATOM 684 C C . ILE A 1 81 ? 1.326 -5.620 -15.945 1.00 70.50 81 ILE A C 1
ATOM 686 O O . ILE A 1 81 ? 0.930 -5.183 -17.019 1.00 70.50 81 ILE A O 1
ATOM 690 N N . GLY A 1 82 ? 0.592 -5.460 -14.837 1.00 71.12 82 GLY A N 1
ATOM 691 C CA . GLY A 1 82 ? -0.685 -4.718 -14.863 1.00 71.12 82 GLY A CA 1
ATOM 692 C C . GLY A 1 82 ? -1.745 -5.140 -13.850 1.00 71.12 82 GLY A C 1
ATOM 693 O O . GLY A 1 82 ? -2.863 -4.634 -13.883 1.00 71.12 82 GLY A O 1
ATOM 694 N N . ALA A 1 83 ? -1.438 -6.061 -12.933 1.00 82.12 83 ALA A N 1
ATOM 695 C CA . ALA A 1 83 ? -2.380 -6.446 -11.891 1.00 82.12 83 ALA A CA 1
ATOM 696 C C . ALA A 1 83 ? -1.686 -6.717 -10.558 1.00 82.12 83 ALA A C 1
ATOM 698 O O . ALA A 1 83 ? -0.696 -7.441 -10.474 1.00 82.12 83 ALA A O 1
ATOM 699 N N . VAL A 1 84 ? -2.275 -6.169 -9.498 1.00 88.44 84 VAL A N 1
ATOM 700 C CA . VAL A 1 84 ? -1.959 -6.487 -8.109 1.00 88.44 84 VAL A CA 1
ATOM 701 C C . VAL A 1 84 ? -3.250 -6.982 -7.476 1.00 88.44 84 VAL A C 1
ATOM 703 O O . VAL A 1 84 ? -4.276 -6.311 -7.520 1.00 88.44 84 VAL A O 1
ATOM 706 N N . LYS A 1 85 ? -3.230 -8.192 -6.923 1.00 89.38 85 LYS A N 1
ATOM 707 C CA . LYS A 1 85 ? -4.388 -8.798 -6.260 1.00 89.38 85 LYS A CA 1
ATOM 708 C C . LYS A 1 85 ? -3.926 -9.542 -5.014 1.00 89.38 85 LYS A C 1
ATOM 710 O O . LYS A 1 85 ? -2.761 -9.927 -4.897 1.00 89.38 85 LYS A O 1
ATOM 715 N N . SER A 1 86 ? -4.847 -9.762 -4.081 1.00 90.50 86 SER A N 1
ATOM 716 C CA . SER A 1 86 ? -4.587 -10.645 -2.944 1.00 90.50 86 SER A CA 1
ATOM 717 C C . SER A 1 86 ? -4.381 -12.091 -3.412 1.00 90.50 86 SER A C 1
ATOM 719 O O . SER A 1 86 ? -4.930 -12.513 -4.430 1.00 90.50 86 SER A O 1
ATOM 721 N N . ALA A 1 87 ? -3.640 -12.887 -2.635 1.00 90.88 87 ALA A N 1
ATOM 722 C CA . ALA A 1 87 ? -3.421 -14.308 -2.924 1.00 90.88 87 ALA A CA 1
ATOM 723 C C . ALA A 1 87 ? -4.737 -15.079 -3.138 1.00 90.88 87 ALA A C 1
ATOM 725 O O . ALA A 1 87 ? -4.841 -15.915 -4.031 1.00 90.88 87 ALA A O 1
ATOM 726 N N . LYS A 1 88 ? -5.765 -14.746 -2.346 1.00 91.62 88 LYS A N 1
ATOM 727 C CA . LYS A 1 88 ? -7.102 -15.336 -2.456 1.00 91.62 88 LYS A CA 1
ATOM 728 C C . LYS A 1 88 ? -7.767 -14.998 -3.791 1.00 91.62 88 LYS A C 1
ATOM 730 O O . LYS A 1 88 ? -8.399 -15.864 -4.378 1.00 91.62 88 LYS A O 1
ATOM 735 N N . GLN A 1 89 ? -7.630 -13.760 -4.265 1.00 92.19 89 GLN A N 1
ATOM 736 C CA . GLN A 1 89 ? -8.183 -13.343 -5.556 1.00 92.19 89 GLN A CA 1
ATOM 737 C C . GLN A 1 89 ? -7.457 -14.006 -6.726 1.00 92.19 89 GLN A C 1
ATOM 739 O O . GLN A 1 89 ? -8.125 -14.440 -7.655 1.00 92.19 89 GLN A O 1
ATOM 744 N N . TRP A 1 90 ? -6.126 -14.132 -6.671 1.00 92.00 90 TRP A N 1
ATOM 745 C CA . TRP A 1 90 ? -5.372 -14.876 -7.687 1.00 92.00 90 TRP A CA 1
ATOM 746 C C . TRP A 1 90 ? -5.840 -16.325 -7.792 1.00 92.00 90 TRP A C 1
ATOM 748 O O . TRP A 1 90 ? -6.120 -16.804 -8.886 1.00 92.00 90 TRP A O 1
ATOM 758 N N . ASN A 1 91 ? -6.008 -16.991 -6.651 1.00 92.38 91 ASN A N 1
ATOM 759 C CA . ASN A 1 91 ? -6.467 -18.370 -6.634 1.00 92.38 91 ASN A CA 1
ATOM 760 C C . ASN A 1 91 ? -7.925 -18.514 -7.096 1.00 92.38 91 ASN A C 1
ATOM 762 O O . ASN A 1 91 ? -8.209 -19.346 -7.948 1.00 92.38 91 ASN A O 1
ATOM 766 N N . LYS A 1 92 ? -8.843 -17.702 -6.558 1.00 93.44 92 LYS A N 1
ATOM 767 C CA . LYS A 1 92 ? -10.280 -17.844 -6.828 1.00 93.44 92 LYS A CA 1
ATOM 768 C C . LYS A 1 92 ? -10.673 -17.401 -8.238 1.00 93.44 92 LYS A C 1
ATOM 770 O O . LYS A 1 92 ? -11.532 -18.032 -8.838 1.00 93.44 92 LYS A O 1
ATOM 775 N N . ASN A 1 93 ? -10.099 -16.305 -8.731 1.00 91.69 93 ASN A N 1
ATOM 776 C CA . ASN A 1 93 ? -10.553 -15.689 -9.977 1.00 91.69 93 ASN A CA 1
ATOM 777 C C . ASN A 1 93 ? -9.752 -16.174 -11.188 1.00 91.69 93 ASN A C 1
ATOM 779 O O . ASN A 1 93 ? -10.302 -16.222 -12.277 1.00 91.69 93 ASN A O 1
ATOM 783 N N . GLU A 1 94 ? -8.472 -16.511 -10.999 1.00 89.44 94 GLU A N 1
ATOM 784 C CA . GLU A 1 94 ? -7.551 -16.834 -12.101 1.00 89.44 94 GLU A CA 1
ATOM 785 C C . GLU A 1 94 ? -6.991 -18.264 -12.005 1.00 89.44 94 GLU A C 1
ATOM 787 O O . GLU A 1 94 ? -6.230 -18.687 -12.867 1.00 89.44 94 GLU A O 1
ATOM 792 N N . GLY A 1 95 ? -7.285 -19.005 -10.927 1.00 91.12 95 GLY A N 1
ATOM 793 C CA . GLY A 1 95 ? -6.705 -20.334 -10.692 1.00 91.12 95 GLY A CA 1
ATOM 794 C C . GLY A 1 95 ? -5.192 -20.321 -10.435 1.00 91.12 95 GLY A C 1
ATOM 795 O O . GLY A 1 95 ? -4.550 -21.370 -10.452 1.00 91.12 95 GLY A O 1
ATOM 796 N N . LEU A 1 96 ? -4.599 -19.147 -10.190 1.00 90.25 96 LEU A N 1
ATOM 797 C CA . LEU A 1 96 ? -3.155 -18.987 -10.039 1.00 90.25 96 LEU A CA 1
ATOM 798 C C . LEU A 1 96 ? -2.720 -19.147 -8.580 1.00 90.25 96 LEU A C 1
ATOM 800 O O . LEU A 1 96 ? -3.332 -18.607 -7.654 1.00 90.25 96 LEU A O 1
ATOM 804 N N . TYR A 1 97 ? -1.605 -19.850 -8.378 1.00 89.88 97 TYR A N 1
ATOM 805 C CA . TYR A 1 97 ? -1.010 -20.079 -7.064 1.00 89.88 97 TYR A CA 1
ATOM 806 C C . TYR A 1 97 ? 0.309 -19.325 -6.915 1.00 89.88 97 TYR A C 1
ATOM 808 O O . TYR A 1 97 ? 1.158 -19.316 -7.808 1.00 89.88 97 TYR A O 1
ATOM 816 N N . ILE A 1 98 ? 0.510 -18.729 -5.739 1.00 88.25 98 ILE A N 1
ATOM 817 C CA . ILE A 1 98 ? 1.777 -18.083 -5.401 1.00 88.25 98 ILE A CA 1
ATOM 818 C C . ILE A 1 98 ? 2.823 -19.166 -5.132 1.00 88.25 98 ILE A C 1
ATOM 820 O O . ILE A 1 98 ? 2.640 -20.026 -4.268 1.00 88.25 98 ILE A O 1
ATOM 824 N N . ARG A 1 99 ? 3.945 -19.104 -5.855 1.00 89.81 99 ARG A N 1
ATOM 825 C CA . ARG A 1 99 ? 5.071 -20.026 -5.660 1.00 89.81 99 ARG A CA 1
ATOM 826 C C . ARG A 1 99 ? 5.645 -19.891 -4.248 1.00 89.81 99 ARG A C 1
ATOM 828 O O . ARG A 1 99 ? 5.791 -18.788 -3.717 1.00 89.81 99 ARG A O 1
ATOM 835 N N . LYS A 1 100 ? 6.025 -21.021 -3.649 1.00 87.94 100 LYS A N 1
ATOM 836 C CA . LYS A 1 100 ? 6.648 -21.050 -2.319 1.00 87.94 100 LYS A CA 1
ATOM 837 C C . LYS A 1 100 ? 7.920 -20.192 -2.316 1.00 87.94 100 LYS A C 1
ATOM 839 O O . LYS A 1 100 ? 8.753 -20.317 -3.205 1.00 87.94 100 LYS A O 1
ATOM 844 N N . GLY A 1 101 ? 8.057 -19.327 -1.311 1.00 88.12 101 GLY A N 1
ATOM 845 C CA . GLY A 1 101 ? 9.198 -18.415 -1.161 1.00 88.12 101 GLY A CA 1
ATOM 846 C C . GLY A 1 101 ? 9.002 -17.024 -1.775 1.00 88.12 101 GLY A C 1
ATOM 847 O O . GLY A 1 101 ? 9.778 -16.125 -1.460 1.00 88.12 101 GLY A O 1
ATOM 848 N N . GLN A 1 102 ? 7.954 -16.810 -2.578 1.00 88.12 102 GLN A N 1
ATOM 849 C CA . GLN A 1 102 ? 7.618 -15.476 -3.081 1.00 88.12 102 GLN A CA 1
ATOM 850 C C . GLN A 1 102 ? 7.111 -14.567 -1.957 1.00 88.12 102 GLN A C 1
ATOM 852 O O . GLN A 1 102 ? 6.398 -15.007 -1.049 1.00 88.12 102 GLN A O 1
ATOM 857 N N . LYS A 1 103 ? 7.481 -13.285 -2.022 1.00 89.12 103 LYS A N 1
ATOM 858 C CA . LYS A 1 103 ? 7.072 -12.261 -1.054 1.00 89.12 103 LYS A CA 1
ATOM 859 C C . LYS A 1 103 ? 5.965 -11.398 -1.648 1.00 89.12 103 LYS A C 1
ATOM 861 O O . LYS A 1 103 ? 6.032 -11.010 -2.808 1.00 89.12 103 LYS A O 1
ATOM 866 N N . ALA A 1 104 ? 4.956 -11.089 -0.839 1.00 90.88 104 ALA A N 1
ATOM 867 C CA . ALA A 1 104 ? 3.916 -10.146 -1.227 1.00 90.88 104 ALA A CA 1
ATOM 868 C C . ALA A 1 104 ? 4.465 -8.713 -1.239 1.00 90.88 104 ALA A C 1
ATOM 870 O O . ALA A 1 104 ? 5.263 -8.341 -0.375 1.00 90.88 104 ALA A O 1
ATOM 871 N N . ILE A 1 105 ? 3.983 -7.912 -2.185 1.00 92.06 105 ILE A N 1
ATOM 872 C CA . ILE A 1 105 ? 4.182 -6.464 -2.189 1.00 92.06 105 ILE A CA 1
ATOM 873 C C . ILE A 1 105 ? 3.199 -5.793 -1.230 1.00 92.06 105 ILE A C 1
ATOM 875 O O . ILE A 1 105 ? 2.099 -6.297 -0.983 1.00 92.06 105 ILE A O 1
ATOM 879 N N . LYS A 1 106 ? 3.602 -4.654 -0.677 1.00 93.44 106 LYS A N 1
ATOM 880 C CA . LYS A 1 106 ? 2.774 -3.858 0.232 1.00 93.44 106 LYS A CA 1
ATOM 881 C C . LYS A 1 106 ? 2.099 -2.731 -0.522 1.00 93.44 106 LYS A C 1
ATOM 883 O O . LYS A 1 106 ? 2.677 -2.166 -1.446 1.00 93.44 106 LYS A O 1
ATOM 888 N N . ILE A 1 107 ? 0.893 -2.391 -0.090 1.00 92.50 107 ILE A N 1
ATOM 889 C CA . ILE A 1 107 ? 0.108 -1.309 -0.666 1.00 92.50 107 ILE A CA 1
ATOM 890 C C . ILE A 1 107 ? -0.574 -0.522 0.446 1.00 92.50 107 ILE A C 1
ATOM 892 O O . ILE A 1 107 ? -0.974 -1.106 1.455 1.00 92.50 107 ILE A O 1
ATOM 896 N N . PHE A 1 108 ? -0.696 0.792 0.274 1.00 92.94 108 PHE A N 1
ATOM 897 C CA . PHE A 1 108 ? -1.459 1.609 1.205 1.00 92.94 108 PHE A CA 1
ATOM 898 C C . PHE A 1 108 ? -2.948 1.437 0.924 1.00 92.94 108 PHE A C 1
ATOM 900 O O . PHE A 1 108 ? -3.400 1.592 -0.214 1.00 92.94 108 PHE A O 1
ATOM 907 N N . ALA A 1 109 ? -3.699 1.131 1.975 1.00 90.06 109 ALA A N 1
ATOM 908 C CA . ALA A 1 109 ? -5.150 1.080 1.952 1.00 90.06 109 ALA A CA 1
ATOM 909 C C . ALA A 1 109 ? -5.704 2.228 2.807 1.00 90.06 109 ALA A C 1
ATOM 911 O O . ALA A 1 109 ? -5.088 2.565 3.823 1.00 90.06 109 ALA A O 1
ATOM 912 N N . PRO A 1 110 ? -6.834 2.835 2.411 1.00 86.69 110 PRO A N 1
ATOM 913 C CA . PRO A 1 110 ? -7.529 3.774 3.275 1.00 86.69 110 PRO A CA 1
ATOM 914 C C . PRO A 1 110 ? -8.006 3.048 4.537 1.00 86.69 110 PRO A C 1
ATOM 916 O O . PRO A 1 110 ? -8.506 1.924 4.467 1.00 86.69 110 PRO A O 1
ATOM 919 N N . THR A 1 111 ? -7.851 3.704 5.683 1.00 84.62 111 THR A N 1
ATOM 920 C CA . THR A 1 111 ? -8.385 3.234 6.962 1.00 84.62 111 THR A CA 1
ATOM 921 C C . THR A 1 111 ? -9.563 4.118 7.323 1.00 84.62 111 THR A C 1
ATOM 923 O O . THR A 1 111 ? -9.393 5.325 7.466 1.00 84.62 111 THR A O 1
ATOM 926 N N . GLN A 1 112 ? -10.737 3.515 7.475 1.00 82.81 112 GLN A N 1
ATOM 927 C CA . GLN A 1 112 ? -11.923 4.199 7.980 1.00 82.81 112 GLN A CA 1
ATOM 928 C C . GLN A 1 112 ? -11.878 4.210 9.510 1.00 82.81 112 GLN A C 1
ATOM 930 O O . GLN A 1 112 ? -11.525 3.201 10.126 1.00 82.81 112 GLN A O 1
ATOM 935 N N . TYR A 1 113 ? -12.196 5.349 10.114 1.00 80.50 113 TYR A N 1
ATOM 936 C CA . TYR A 1 113 ? -12.328 5.493 11.558 1.00 80.50 113 TYR A CA 1
ATOM 937 C C . TYR A 1 113 ? -13.432 6.497 11.881 1.00 80.50 113 TYR A C 1
ATOM 939 O O . TYR A 1 113 ? -13.668 7.436 11.120 1.00 80.50 113 TYR A O 1
ATOM 947 N N . ASP A 1 114 ? -14.087 6.293 13.020 1.00 82.12 114 ASP A N 1
ATOM 948 C CA . ASP A 1 114 ? -15.170 7.158 13.470 1.00 82.12 114 ASP A CA 1
ATOM 949 C C . ASP A 1 114 ? -14.611 8.440 14.098 1.00 82.12 114 ASP A C 1
ATOM 951 O O . ASP A 1 114 ? -13.650 8.416 14.887 1.00 82.12 114 ASP A O 1
ATOM 955 N N . VAL A 1 115 ? -15.218 9.566 13.723 1.00 84.44 115 VAL A N 1
ATOM 956 C CA . VAL A 1 115 ? -14.899 10.899 14.232 1.00 84.44 115 VAL A CA 1
ATOM 957 C C . VAL A 1 115 ? -16.104 11.428 14.997 1.00 84.44 115 VAL A C 1
ATOM 959 O O . VAL A 1 115 ? -17.239 11.333 14.541 1.00 84.44 115 VAL A O 1
ATOM 962 N N . TYR A 1 116 ? -15.853 12.011 16.161 1.00 84.94 116 TYR A N 1
ATOM 963 C CA . TYR A 1 116 ? -16.872 12.544 17.056 1.00 84.94 116 TYR A CA 1
ATOM 964 C C . TYR A 1 116 ? -16.663 14.047 17.215 1.00 84.94 116 TYR A C 1
ATOM 966 O O . TYR A 1 116 ? -15.535 14.502 17.434 1.00 84.94 116 TYR A O 1
ATOM 974 N N . LYS A 1 117 ? -17.743 14.827 17.122 1.00 83.69 117 LYS A N 1
ATOM 975 C CA . LYS A 1 117 ? -17.690 16.280 17.317 1.00 83.69 117 LYS A CA 1
ATOM 976 C C . LYS A 1 117 ? -17.973 16.610 18.779 1.00 83.69 117 LYS A C 1
ATOM 978 O O . LYS A 1 117 ? -19.095 16.463 19.247 1.00 83.69 117 LYS A O 1
ATOM 983 N N . ILE A 1 118 ? -16.960 17.078 19.504 1.00 82.56 118 ILE A N 1
ATOM 984 C CA . ILE A 1 118 ? -17.085 17.468 20.915 1.00 82.56 118 ILE A CA 1
ATOM 985 C C . ILE A 1 118 ? -16.597 18.903 21.068 1.00 82.56 118 ILE A C 1
ATOM 987 O O . ILE A 1 118 ? -15.453 19.215 20.741 1.00 82.56 118 ILE A O 1
ATOM 991 N N . ASN A 1 119 ? -17.462 19.791 21.567 1.00 80.56 119 ASN A N 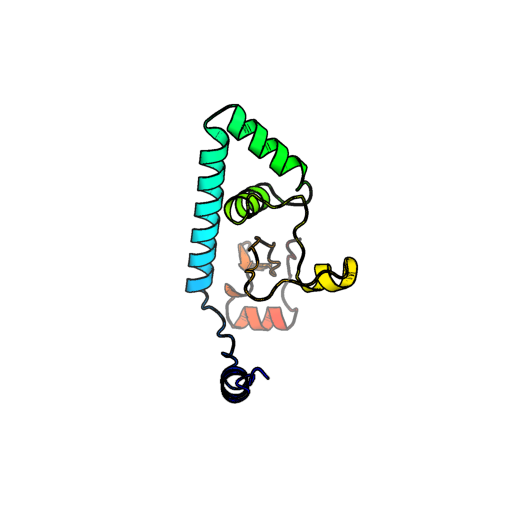1
ATOM 992 C CA . ASN A 1 119 ? -17.150 21.207 21.805 1.00 80.56 119 ASN A CA 1
ATOM 993 C C . ASN A 1 119 ? -16.542 21.912 20.573 1.00 80.56 119 ASN A C 1
ATOM 995 O O . ASN A 1 119 ? -15.593 22.685 20.687 1.00 80.56 119 ASN A O 1
ATOM 999 N N . GLY A 1 120 ? -17.046 21.589 19.377 1.00 79.88 120 GLY A N 1
ATOM 1000 C CA . GLY A 1 120 ? -16.564 22.151 18.111 1.00 79.88 120 GLY A CA 1
ATOM 1001 C C . GLY A 1 120 ? -15.256 21.553 17.577 1.00 79.88 120 GLY A C 1
ATOM 1002 O O . GLY A 1 120 ? -14.832 21.948 16.495 1.00 79.88 120 GLY A O 1
ATOM 1003 N N . LYS A 1 121 ? -14.636 20.593 18.278 1.00 82.75 121 LYS A N 1
ATOM 1004 C CA . LYS A 1 121 ? -13.448 19.860 17.811 1.00 82.75 121 LYS A CA 1
ATOM 1005 C C . LYS A 1 121 ? -13.819 18.462 17.326 1.00 82.75 121 LYS A C 1
ATOM 1007 O O . LYS A 1 121 ? -14.628 17.777 17.947 1.00 82.75 121 LYS A O 1
ATOM 1012 N N . GLU A 1 122 ? -13.187 18.042 16.239 1.00 85.69 122 GLU A N 1
ATOM 1013 C CA . GLU A 1 122 ? -13.281 16.687 15.697 1.00 85.69 122 GLU A CA 1
ATOM 1014 C C . GLU A 1 122 ? -12.220 15.798 16.352 1.00 85.69 122 GLU A C 1
ATOM 1016 O O . GLU A 1 122 ? -11.023 16.081 16.274 1.00 85.69 122 GLU A O 1
ATOM 1021 N N . LEU A 1 123 ? -12.658 14.738 17.033 1.00 83.81 123 LEU A N 1
ATOM 1022 C CA . LEU A 1 123 ? -11.788 13.799 17.739 1.00 83.81 123 LEU A CA 1
ATOM 1023 C C . LEU A 1 123 ? -12.041 12.376 17.247 1.00 83.81 123 LEU A C 1
ATOM 1025 O O . LEU A 1 123 ? -13.185 11.947 17.118 1.00 83.81 123 LEU A O 1
ATOM 1029 N N . SER A 1 124 ? -10.971 11.617 17.015 1.00 83.69 124 SER A N 1
ATOM 1030 C CA . SER A 1 124 ? -11.082 10.172 16.780 1.00 83.69 124 SER A CA 1
ATOM 1031 C C . SER A 1 124 ? -11.436 9.435 18.074 1.00 83.69 124 SER A C 1
ATOM 1033 O O . SER A 1 124 ? -11.121 9.908 19.170 1.00 83.69 124 SER A O 1
ATOM 1035 N N . PHE A 1 125 ? -12.011 8.233 17.964 1.00 83.19 125 PHE A N 1
ATOM 1036 C CA . PHE A 1 125 ? -12.366 7.405 19.127 1.00 83.19 125 PHE A CA 1
ATOM 1037 C C . PHE A 1 125 ? -11.229 7.275 20.166 1.00 83.19 125 PHE A C 1
ATOM 1039 O O . PHE A 1 125 ? -11.450 7.356 21.375 1.00 83.19 125 PHE A O 1
ATOM 1046 N N . GLY A 1 126 ? -9.984 7.116 19.704 1.00 81.19 126 GLY A N 1
ATOM 1047 C CA . GLY A 1 126 ? -8.814 6.975 20.579 1.00 81.19 126 GLY A CA 1
ATOM 1048 C C . GLY A 1 126 ? -8.439 8.243 21.355 1.00 81.19 126 GLY A C 1
ATOM 1049 O O . GLY A 1 126 ? -7.790 8.143 22.391 1.00 81.19 126 GLY A O 1
ATOM 1050 N N . GLN A 1 127 ? -8.856 9.418 20.882 1.00 83.06 127 GLN A N 1
ATOM 1051 C CA . GLN A 1 127 ? -8.593 10.714 21.517 1.00 83.06 127 GLN A CA 1
ATOM 1052 C C . GLN A 1 127 ? -9.688 11.122 22.517 1.00 83.06 127 GLN A C 1
ATOM 1054 O O . GLN A 1 127 ? -9.517 12.093 23.251 1.00 83.06 127 GLN A O 1
ATOM 1059 N N . LEU A 1 128 ? -10.809 10.396 22.553 1.00 84.44 128 LEU A N 1
ATOM 1060 C CA . LEU A 1 128 ? -11.902 10.628 23.493 1.00 84.44 128 LEU A CA 1
ATOM 1061 C C . LEU A 1 128 ? -11.499 10.290 24.937 1.00 84.44 128 LEU A C 1
ATOM 1063 O O . LEU A 1 128 ? -10.731 9.360 25.187 1.00 84.44 128 LEU A O 1
ATOM 1067 N N . SER A 1 129 ? -12.090 10.994 25.908 1.00 85.25 129 SER A N 1
ATOM 1068 C CA . SER A 1 129 ? -11.992 10.599 27.318 1.00 85.25 129 SER A CA 1
ATOM 1069 C C . SER A 1 129 ? -12.653 9.234 27.543 1.00 85.25 129 SER A C 1
ATOM 1071 O O . SER A 1 129 ? -13.564 8.846 26.811 1.00 85.25 129 SER A O 1
ATOM 1073 N N . LYS A 1 130 ? -12.247 8.501 28.589 1.00 87.88 130 LYS A N 1
ATOM 1074 C CA . LYS A 1 130 ? -12.814 7.172 28.902 1.00 87.88 130 LYS A CA 1
ATOM 1075 C C . LYS A 1 130 ? -14.339 7.192 29.071 1.00 87.88 130 LYS A C 1
ATOM 1077 O O . LYS A 1 130 ? -15.001 6.209 28.753 1.00 87.88 130 LYS A O 1
ATOM 1082 N N . GLU A 1 131 ? -14.893 8.294 29.570 1.00 84.88 131 GLU A N 1
ATOM 1083 C CA . GLU A 1 131 ? -16.340 8.487 29.712 1.00 84.88 131 GLU A CA 1
ATOM 1084 C C . GLU A 1 131 ? -17.015 8.682 28.353 1.00 84.88 131 GLU A C 1
ATOM 1086 O O . GLU A 1 131 ? -17.994 8.006 28.050 1.00 84.88 131 GLU A O 1
ATOM 1091 N N . MET A 1 132 ? -16.446 9.530 27.493 1.00 82.31 132 MET A N 1
ATOM 1092 C CA . MET A 1 132 ? -16.967 9.756 26.143 1.00 82.31 132 MET A CA 1
ATOM 1093 C C . MET A 1 132 ? -16.813 8.519 25.253 1.00 82.31 132 MET A C 1
ATOM 1095 O O . MET A 1 132 ? -17.691 8.240 24.450 1.00 82.31 132 MET A O 1
ATOM 1099 N N . GLN A 1 133 ? -15.765 7.711 25.439 1.00 83.19 133 GLN A N 1
ATOM 1100 C CA . GLN A 1 133 ? -15.627 6.414 24.767 1.00 83.19 133 GLN A CA 1
ATOM 1101 C C . GLN A 1 133 ? -16.751 5.443 25.140 1.00 83.19 133 GLN A C 1
ATOM 1103 O O . GLN A 1 133 ? -17.200 4.679 24.289 1.00 83.19 133 GLN A O 1
ATOM 1108 N N . LYS A 1 134 ? -17.207 5.445 26.401 1.00 84.88 134 LYS A N 1
ATOM 1109 C CA . LYS A 1 134 ? -18.359 4.629 26.817 1.00 84.88 134 LYS A CA 1
ATOM 1110 C C . LYS A 1 134 ? -19.643 5.125 26.154 1.00 84.88 134 LYS A C 1
ATOM 1112 O O . LYS A 1 134 ? -20.372 4.309 25.608 1.00 84.88 134 LYS A O 1
ATOM 1117 N N . LYS A 1 135 ? -19.862 6.443 26.122 1.00 84.06 135 LYS A N 1
ATOM 1118 C CA . LYS A 1 135 ? -21.010 7.052 25.430 1.00 84.06 135 LYS A CA 1
ATOM 1119 C C . LYS A 1 135 ? -21.005 6.761 23.926 1.00 84.06 135 LYS A C 1
ATOM 1121 O O . LYS A 1 135 ? -22.025 6.357 23.387 1.00 84.06 135 LYS A O 1
ATOM 1126 N N . ALA A 1 136 ? -19.846 6.858 23.271 1.00 81.50 136 ALA A N 1
ATOM 1127 C CA . ALA A 1 136 ? -19.664 6.465 21.871 1.00 81.50 136 ALA A CA 1
ATOM 1128 C C . ALA A 1 136 ? -20.028 4.989 21.643 1.00 81.50 136 ALA A C 1
ATOM 1130 O O . ALA A 1 136 ? -20.797 4.680 20.744 1.00 81.50 136 ALA A O 1
ATOM 1131 N N . LYS A 1 137 ? -19.556 4.074 22.504 1.00 82.56 137 LYS A N 1
ATOM 1132 C CA . LYS A 1 137 ? -19.920 2.646 22.421 1.00 82.56 137 LYS A CA 1
ATOM 1133 C C . LYS A 1 137 ? -21.414 2.382 22.621 1.00 82.56 137 LYS A C 1
ATOM 1135 O O . LYS A 1 137 ? -21.918 1.396 22.094 1.00 82.56 137 LYS A O 1
ATOM 1140 N N . ASN A 1 138 ? -22.095 3.237 23.378 1.00 85.44 138 ASN A N 1
ATOM 1141 C CA . ASN A 1 138 ? -23.536 3.171 23.596 1.00 85.44 138 ASN A CA 1
ATOM 1142 C C . ASN A 1 138 ? -24.349 3.893 22.500 1.00 85.44 138 ASN A C 1
ATOM 1144 O O . ASN A 1 138 ? -25.569 3.954 22.611 1.00 85.44 138 ASN A O 1
ATOM 1148 N N . ASN A 1 139 ? -23.707 4.426 21.449 1.00 78.38 139 ASN A N 1
ATOM 1149 C CA . ASN A 1 139 ? -24.320 5.268 20.410 1.00 78.38 139 ASN A CA 1
ATOM 1150 C C . ASN A 1 139 ? -24.977 6.559 20.946 1.00 78.38 139 ASN A C 1
ATOM 1152 O O . ASN A 1 139 ? -25.903 7.091 20.343 1.00 78.38 139 ASN A O 1
ATOM 1156 N N . GLU A 1 140 ? -24.498 7.079 22.077 1.00 77.06 140 GLU A N 1
ATOM 1157 C CA . GLU A 1 140 ? -25.011 8.301 22.719 1.00 77.06 140 GLU A CA 1
ATOM 1158 C C . GLU A 1 140 ? -24.292 9.579 22.235 1.00 77.06 140 GLU A C 1
ATOM 1160 O O . GLU A 1 140 ? -24.492 10.658 22.794 1.00 77.06 140 GLU A O 1
ATOM 1165 N N . LEU A 1 141 ? -23.413 9.476 21.231 1.00 74.94 141 LEU A N 1
ATOM 1166 C CA . LEU A 1 141 ? -22.680 10.603 20.647 1.00 74.94 141 LEU A CA 1
ATOM 1167 C C . LEU A 1 141 ? -22.941 10.699 19.145 1.00 74.94 141 LEU A C 1
ATOM 1169 O O . LEU A 1 141 ? -23.015 9.685 18.455 1.00 74.94 141 LEU A O 1
ATOM 1173 N N . GLU A 1 142 ? -23.029 11.929 18.637 1.00 71.88 142 GLU A N 1
ATOM 1174 C CA . GLU A 1 142 ? -23.140 12.177 17.200 1.00 71.88 142 GLU A CA 1
ATOM 1175 C C . GLU A 1 142 ? -21.834 11.795 16.485 1.00 71.88 142 GLU A C 1
ATOM 1177 O O . GLU A 1 142 ? -20.773 12.395 16.698 1.00 71.88 142 GLU A O 1
ATOM 1182 N N . GLU A 1 143 ? -21.929 10.778 15.629 1.00 72.81 143 GLU A N 1
ATOM 1183 C CA . GLU A 1 143 ? -20.837 10.275 14.801 1.00 72.81 143 GLU A CA 1
ATOM 1184 C C . GLU A 1 143 ? -20.800 10.981 13.446 1.00 72.81 143 GLU A C 1
ATOM 1186 O O . GLU A 1 143 ? -21.753 10.938 12.663 1.00 72.81 143 GLU A O 1
ATOM 1191 N N . LEU A 1 144 ? -19.650 11.566 13.123 1.00 70.25 144 LEU A N 1
ATOM 1192 C CA . LEU A 1 144 ? -19.314 11.987 11.773 1.00 70.25 144 LEU A CA 1
ATOM 1193 C C . LEU A 1 144 ? -18.558 10.845 11.097 1.00 70.25 144 LEU A C 1
ATOM 1195 O O . LEU A 1 144 ? -17.363 10.636 11.312 1.00 70.25 144 LEU A O 1
ATOM 1199 N N . LYS A 1 145 ? -19.264 10.089 10.255 1.00 64.06 145 LYS A N 1
ATOM 1200 C CA . LYS A 1 145 ? -18.631 9.068 9.419 1.00 64.06 145 LYS A CA 1
ATOM 1201 C C . LYS A 1 145 ? -17.846 9.749 8.307 1.00 64.06 145 LYS A C 1
ATOM 1203 O O . LYS A 1 145 ? -18.434 10.311 7.381 1.00 64.06 145 LYS A O 1
ATOM 1208 N N . GLN A 1 146 ? -16.521 9.686 8.381 1.00 58.34 146 GLN A N 1
ATOM 1209 C CA . GLN A 1 146 ? -15.671 10.095 7.270 1.00 58.34 146 GLN A CA 1
ATOM 1210 C C . GLN A 1 146 ? -15.750 9.004 6.186 1.00 58.34 146 GLN A C 1
ATOM 1212 O O . GLN A 1 146 ? -15.468 7.838 6.463 1.00 58.34 146 GLN A O 1
ATOM 1217 N N . LYS A 1 147 ? -16.229 9.365 4.987 1.00 48.59 147 LYS A N 1
ATOM 1218 C CA . LYS A 1 147 ? -16.343 8.448 3.837 1.00 48.59 147 LYS A CA 1
ATOM 1219 C C . LYS A 1 147 ? -14.975 8.055 3.286 1.00 48.59 147 LYS A C 1
ATOM 1221 O O . LYS A 1 147 ? -14.135 8.967 3.125 1.00 48.59 147 LYS A O 1
#

Radius of gyration: 22.82 Å; chains: 1; bounding box: 42×68×51 Å

Organism: Mammaliicoccus sciuri (NCBI:txid1296)

Secondary structure (DSSP, 8-state):
-----HHHHHHHHS---PPPPPPHHHHHHHHHHHHHHHHHHHHHTTSSHHHHHHHHHHHHHTTTS-HHHHHHHHH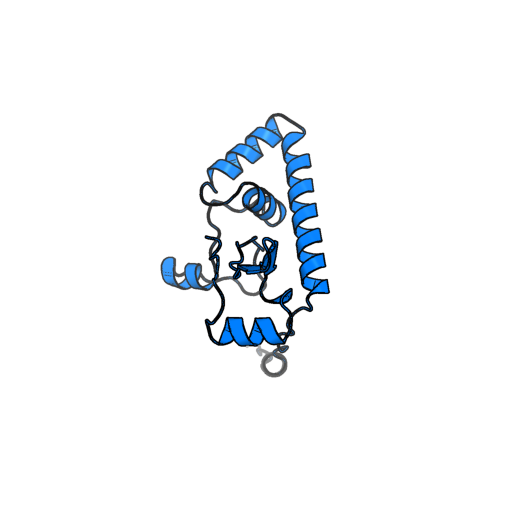H-TT--S----HHHHHHHH---PPTTPPPPP-------EEEEETTEEEEGGGS-HHHHHHHHTT-S-EEE--

Foldseek 3Di:
DDDDPPVVVVVVVPCPDDDDDDDPVRVVVVVVVLQVLLVVLVVQLPPDPVSVVLLVVQCVLAVVDDSSQSSSCCSVDVPDPRDDDDQVCCCPVVVDHDDPPDDHGDGDDDDWFKWFQDPNDTDTLVRDDPVVVVCVVVVVTDIDGDD